Protein AF-K2RFS0-F1 (afdb_monomer_lite)

Secondary structure (DSSP, 8-state):
-HHHHHHHHHHHHHHHHHHHHHHHHHS-GGGHHHHHHHHHHHHHHHHHHHHHHHHHHHHHH-HHHHHHHHHHHHHHHHHHHHHH-----HHHHHHHHHHHHHHHH-S----HHHH----HHHHHHHHHHHHHHHHHH-HHHHHTSS--------SHHHHHHTSSSS--PPPP-------

Radius of gyration: 28.96 Å; chains: 1; bounding box: 62×77×75 Å

Sequence (179 aa):
MVASRFFSGIGASAQFAISFPVLSDCWKPDQRGKSFAIATFIPLLGSAVGSIVGGIITERIGWRWLFWVLAAFNAFLILLTFIFFSETYGQTVLRRRAKGLRTQTGRGYRTESELSSPSLAQRLKVGLSHPYRLLITQPILQLLSPAPRMQLRHPLHRALNLRHHVDRPLRPNASGLRA

pLDDT: mean 72.92, std 15.26, range [46.44, 94.81]

Structure (mmCIF, N/CA/C/O backbone):
data_AF-K2RFS0-F1
#
_entry.id   AF-K2RFS0-F1
#
loop_
_atom_site.group_PDB
_atom_site.id
_atom_site.type_symbol
_atom_site.label_atom_id
_atom_site.label_alt_id
_atom_site.label_comp_id
_atom_site.label_asym_id
_atom_site.label_entity_id
_atom_site.label_seq_id
_atom_site.pdbx_PDB_ins_code
_atom_site.Cartn_x
_atom_site.Cartn_y
_atom_site.Cartn_z
_atom_site.occupancy
_atom_site.B_iso_or_equiv
_atom_site.auth_seq_id
_atom_site.auth_comp_id
_atom_site.auth_asym_id
_atom_site.auth_atom_id
_atom_site.pdbx_PDB_model_num
ATOM 1 N N . MET A 1 1 ? 16.325 12.752 -7.307 1.00 76.38 1 MET A N 1
ATOM 2 C CA . MET A 1 1 ? 16.276 11.306 -6.978 1.00 76.38 1 MET A CA 1
ATOM 3 C C . MET A 1 1 ? 15.956 11.034 -5.501 1.00 76.38 1 MET A C 1
ATOM 5 O O . MET A 1 1 ? 15.128 10.171 -5.239 1.00 76.38 1 MET A O 1
ATOM 9 N N . VAL A 1 2 ? 16.545 11.753 -4.532 1.00 90.94 2 VAL A N 1
ATOM 10 C CA . VAL A 1 2 ? 16.248 11.544 -3.093 1.00 90.94 2 VAL A CA 1
ATOM 11 C C . VAL A 1 2 ? 14.789 11.868 -2.743 1.00 90.94 2 VAL A C 1
ATOM 13 O O . VAL A 1 2 ? 14.110 11.035 -2.154 1.00 90.94 2 VAL A O 1
ATOM 16 N N . ALA A 1 3 ? 14.259 13.010 -3.197 1.00 90.31 3 ALA A N 1
ATOM 17 C CA . ALA A 1 3 ? 12.856 13.372 -2.963 1.00 90.31 3 ALA A CA 1
ATOM 18 C C . ALA A 1 3 ? 11.873 12.319 -3.516 1.00 90.31 3 ALA A C 1
ATOM 20 O O . ALA A 1 3 ? 10.990 11.856 -2.805 1.00 90.31 3 ALA A O 1
ATOM 21 N N . SER A 1 4 ? 12.071 11.847 -4.752 1.00 85.81 4 SER A N 1
ATOM 22 C CA . SER A 1 4 ? 11.232 10.791 -5.343 1.00 85.81 4 SER A CA 1
ATOM 23 C C . SER A 1 4 ? 11.313 9.461 -4.584 1.00 85.81 4 SER A C 1
ATOM 25 O O . SER A 1 4 ? 10.322 8.742 -4.501 1.00 85.81 4 SER A O 1
ATOM 27 N N . ARG A 1 5 ? 12.475 9.125 -4.004 1.00 88.75 5 ARG A N 1
ATOM 28 C CA . ARG A 1 5 ? 12.626 7.941 -3.143 1.00 88.75 5 ARG A CA 1
ATOM 29 C C . ARG A 1 5 ? 11.862 8.111 -1.830 1.00 88.75 5 ARG A C 1
ATOM 31 O O . ARG A 1 5 ? 11.190 7.175 -1.414 1.00 88.75 5 ARG A O 1
ATOM 38 N N . PHE A 1 6 ? 11.914 9.300 -1.234 1.00 91.88 6 PHE A N 1
ATOM 39 C CA . PHE A 1 6 ? 11.183 9.625 -0.011 1.00 91.88 6 PHE A CA 1
ATOM 40 C C . PHE A 1 6 ? 9.665 9.490 -0.197 1.00 91.88 6 PHE A C 1
ATOM 42 O O . PHE A 1 6 ? 9.022 8.744 0.538 1.00 91.88 6 PHE A O 1
ATOM 49 N N . PHE A 1 7 ? 9.100 10.113 -1.237 1.00 89.12 7 PHE A N 1
ATOM 50 C CA . PHE A 1 7 ? 7.665 10.004 -1.528 1.00 89.12 7 PHE A CA 1
ATOM 51 C C . PHE A 1 7 ? 7.239 8.573 -1.880 1.00 89.12 7 PHE A C 1
ATOM 53 O O . PHE A 1 7 ? 6.209 8.102 -1.400 1.00 89.12 7 PHE A O 1
ATOM 60 N N . SER A 1 8 ? 8.051 7.849 -2.659 1.00 87.69 8 SER A N 1
ATOM 61 C CA . SER A 1 8 ? 7.792 6.440 -2.977 1.00 87.69 8 SER A CA 1
ATOM 62 C C . SER A 1 8 ? 7.802 5.552 -1.728 1.00 87.69 8 SER A C 1
ATOM 64 O O . SER A 1 8 ? 6.982 4.641 -1.632 1.00 87.69 8 SER A O 1
ATOM 66 N N . GLY A 1 9 ? 8.694 5.820 -0.770 1.00 89.62 9 GLY A N 1
ATOM 67 C CA . GLY A 1 9 ? 8.762 5.087 0.494 1.00 89.62 9 GLY A CA 1
ATOM 68 C C . GLY A 1 9 ? 7.549 5.341 1.390 1.00 89.62 9 GLY A C 1
ATOM 69 O O . GLY A 1 9 ? 6.994 4.395 1.945 1.00 89.62 9 GLY A O 1
ATOM 70 N N . ILE A 1 10 ? 7.097 6.595 1.486 1.00 91.06 10 ILE A N 1
ATOM 71 C CA . ILE A 1 10 ? 5.889 6.955 2.246 1.00 91.06 10 ILE A CA 1
ATOM 72 C C . ILE A 1 10 ? 4.642 6.305 1.641 1.00 91.06 10 ILE A C 1
ATOM 74 O O . ILE A 1 10 ? 3.821 5.756 2.372 1.00 91.06 10 ILE A O 1
ATOM 78 N N . GLY A 1 11 ? 4.499 6.337 0.314 1.00 88.25 11 GLY A N 1
ATOM 79 C CA . GLY A 1 11 ? 3.355 5.714 -0.355 1.00 88.25 11 GLY A CA 1
ATOM 80 C C . GLY A 1 11 ? 3.297 4.205 -0.107 1.00 88.25 11 GLY A C 1
ATOM 81 O O . GLY A 1 11 ? 2.254 3.678 0.280 1.00 88.25 11 GLY A O 1
ATOM 82 N N . ALA A 1 12 ? 4.436 3.521 -0.252 1.00 87.69 12 ALA A N 1
ATOM 83 C CA . ALA A 1 12 ? 4.518 2.082 -0.022 1.00 87.69 12 ALA A CA 1
ATOM 84 C C . ALA A 1 12 ? 4.200 1.710 1.436 1.00 87.69 12 ALA A C 1
ATOM 86 O O . ALA A 1 12 ? 3.428 0.783 1.680 1.00 87.69 12 ALA A O 1
ATOM 87 N N . SER A 1 13 ? 4.745 2.444 2.413 1.00 88.38 13 SER A N 1
ATOM 88 C CA . SER A 1 13 ? 4.491 2.158 3.829 1.00 88.38 13 SER A CA 1
ATOM 89 C C . SER A 1 13 ? 3.028 2.388 4.212 1.00 88.38 13 SER A C 1
ATOM 91 O O . SER A 1 13 ? 2.441 1.543 4.889 1.00 88.38 13 SER A O 1
ATOM 93 N N . ALA A 1 14 ? 2.414 3.472 3.726 1.00 88.25 14 ALA A N 1
ATOM 94 C CA . ALA A 1 14 ? 1.003 3.764 3.958 1.00 88.25 14 ALA A CA 1
ATOM 95 C C . ALA A 1 14 ? 0.091 2.664 3.393 1.00 88.25 14 ALA A C 1
ATOM 97 O O . ALA A 1 14 ? -0.836 2.222 4.075 1.00 88.25 14 ALA A O 1
ATOM 98 N N . GLN A 1 15 ? 0.386 2.169 2.187 1.00 87.25 15 GLN A N 1
ATOM 99 C CA . GLN A 1 15 ? -0.363 1.070 1.581 1.00 87.25 15 GLN A CA 1
ATOM 100 C C . GLN A 1 15 ? -0.310 -0.194 2.449 1.00 87.25 15 GLN A C 1
ATOM 102 O O . GLN A 1 15 ? -1.359 -0.758 2.771 1.00 87.25 15 GLN A O 1
ATOM 107 N N . PHE A 1 16 ? 0.879 -0.638 2.868 1.00 85.31 16 PHE A N 1
ATOM 108 C CA . PHE A 1 16 ? 1.014 -1.849 3.688 1.00 85.31 16 PHE A CA 1
ATOM 109 C C . PHE A 1 16 ? 0.388 -1.703 5.077 1.00 85.31 16 PHE A C 1
ATOM 111 O O . PHE A 1 16 ? -0.228 -2.651 5.566 1.00 85.31 16 PHE A O 1
ATOM 118 N N . ALA A 1 17 ? 0.497 -0.520 5.687 1.00 86.38 17 ALA A N 1
ATOM 119 C CA . ALA A 1 17 ? -0.077 -0.248 6.999 1.00 86.38 17 ALA A CA 1
ATOM 120 C C . ALA A 1 17 ? -1.608 -0.389 7.017 1.00 86.38 17 ALA A C 1
ATOM 122 O O . ALA A 1 17 ? -2.166 -0.785 8.035 1.00 86.38 17 ALA A O 1
ATOM 123 N N . ILE A 1 18 ? -2.284 -0.087 5.904 1.00 84.69 18 ILE A N 1
ATOM 124 C CA . ILE A 1 18 ? -3.752 -0.109 5.813 1.00 84.69 18 ILE A CA 1
ATOM 125 C C . ILE A 1 18 ? -4.270 -1.429 5.223 1.00 84.69 18 ILE A C 1
ATOM 127 O O . ILE A 1 18 ? -5.319 -1.916 5.643 1.00 84.69 18 ILE A O 1
ATOM 131 N N . SER A 1 19 ? -3.539 -2.044 4.289 1.00 84.75 19 SER A N 1
ATOM 132 C CA . SER A 1 19 ? -4.033 -3.198 3.519 1.00 84.75 19 SER A CA 1
ATOM 133 C C . SER A 1 19 ? -4.380 -4.412 4.391 1.00 84.75 19 SER A C 1
ATOM 135 O O . SER A 1 19 ? -5.448 -4.999 4.232 1.00 84.75 19 SER A O 1
ATOM 137 N N . PHE A 1 20 ? -3.508 -4.792 5.332 1.00 83.94 20 PHE A N 1
ATOM 138 C CA . PHE A 1 20 ? -3.724 -5.988 6.157 1.00 83.94 20 PHE A CA 1
ATOM 139 C C . PHE A 1 20 ? -4.780 -5.809 7.260 1.00 83.94 20 PHE A C 1
ATOM 141 O O . PHE A 1 20 ? -5.601 -6.716 7.415 1.00 83.94 20 PHE A O 1
ATOM 148 N N . PRO A 1 21 ? -4.831 -4.683 8.004 1.00 82.75 21 PRO A N 1
ATOM 149 C CA . PRO A 1 21 ? -5.898 -4.456 8.980 1.00 82.75 21 PRO A CA 1
ATOM 150 C C . PRO A 1 21 ? -7.289 -4.453 8.345 1.00 82.75 21 PRO A C 1
ATOM 152 O O . PRO A 1 21 ? -8.182 -5.144 8.831 1.00 82.75 21 PRO A O 1
ATOM 155 N N . VAL A 1 22 ? -7.452 -3.784 7.198 1.00 82.31 22 VAL A N 1
ATOM 156 C CA . VAL A 1 22 ? -8.730 -3.761 6.467 1.00 82.31 22 VAL A CA 1
ATOM 157 C C . VAL A 1 22 ? -9.138 -5.169 6.021 1.00 82.31 22 VAL A C 1
ATOM 159 O O . VAL A 1 22 ? -10.305 -5.546 6.142 1.00 82.31 22 VAL A O 1
ATOM 162 N N . LEU A 1 23 ? -8.175 -5.984 5.575 1.00 82.75 23 LEU A N 1
ATOM 163 C CA . LEU A 1 23 ? -8.414 -7.394 5.260 1.00 82.75 23 LEU A CA 1
ATOM 164 C C . LEU A 1 23 ? -8.816 -8.209 6.505 1.00 82.75 23 LEU A C 1
ATOM 166 O O . LEU A 1 23 ? -9.601 -9.145 6.419 1.00 82.75 23 LEU A O 1
ATOM 170 N N . SER A 1 24 ? -8.313 -7.873 7.690 1.00 82.25 24 SER A N 1
ATOM 171 C CA . SER A 1 24 ? -8.705 -8.571 8.921 1.00 82.25 24 SER A CA 1
ATOM 172 C C . SER A 1 24 ? -10.106 -8.193 9.419 1.00 82.25 24 SER A C 1
ATOM 174 O O . SER A 1 24 ? -10.777 -9.036 10.027 1.00 82.25 24 SER A O 1
ATOM 176 N N . ASP A 1 25 ? -10.551 -6.971 9.108 1.00 81.00 25 ASP A N 1
ATOM 177 C CA . ASP A 1 25 ? -11.851 -6.421 9.502 1.00 81.00 25 ASP A CA 1
ATOM 178 C C . ASP A 1 25 ? -13.001 -6.936 8.622 1.00 81.00 25 ASP A C 1
ATOM 180 O O . ASP A 1 25 ? -14.122 -7.104 9.102 1.00 81.00 25 ASP A O 1
ATOM 184 N N . CYS A 1 26 ? -12.740 -7.216 7.340 1.00 78.81 26 CYS A N 1
ATOM 185 C CA . CYS A 1 26 ? -13.787 -7.627 6.397 1.00 78.81 26 CYS A CA 1
ATOM 186 C C . CYS A 1 26 ? -14.103 -9.138 6.429 1.00 78.81 26 CYS A C 1
ATOM 188 O O . CYS A 1 26 ? -15.175 -9.541 5.976 1.00 78.81 26 CYS A O 1
ATOM 190 N N . TRP A 1 27 ? -13.216 -9.989 6.969 1.00 80.31 27 TRP A N 1
ATOM 191 C CA . TRP A 1 27 ? -13.375 -11.452 6.934 1.00 80.31 27 TRP A CA 1
ATOM 192 C C . TRP A 1 27 ? -13.551 -12.099 8.315 1.00 80.31 27 TRP A C 1
ATOM 194 O O . TRP A 1 27 ? -12.795 -11.857 9.262 1.00 80.31 27 TRP A O 1
ATOM 204 N N . LYS A 1 28 ? -14.526 -13.018 8.394 1.00 77.25 28 LYS A N 1
ATOM 205 C CA . LYS A 1 28 ? -14.803 -13.851 9.576 1.00 77.25 28 LYS A CA 1
ATOM 206 C C . LYS A 1 28 ? -13.627 -14.798 9.884 1.00 77.25 28 LYS A C 1
ATOM 208 O O . LYS A 1 28 ? -12.986 -15.262 8.938 1.00 77.25 28 LYS A O 1
ATOM 213 N N . PRO A 1 29 ? -13.370 -15.139 11.165 1.00 77.25 29 PRO A N 1
ATOM 214 C CA . PRO A 1 29 ? -12.206 -15.927 11.589 1.00 77.25 29 PRO A CA 1
ATOM 215 C C . PRO A 1 29 ? -11.997 -17.235 10.815 1.00 77.25 29 PRO A C 1
ATOM 217 O O . PRO A 1 29 ? -10.875 -17.516 10.397 1.00 77.25 29 PRO A O 1
ATOM 220 N N . ASP A 1 30 ? -13.078 -17.965 10.532 1.00 81.25 30 ASP A N 1
ATOM 221 C CA . ASP A 1 30 ? -13.033 -19.297 9.908 1.00 81.25 30 ASP A CA 1
ATOM 222 C C . ASP A 1 30 ? -12.583 -19.288 8.437 1.00 81.25 30 ASP A C 1
ATOM 224 O O . ASP A 1 30 ? -12.141 -20.306 7.910 1.00 81.25 30 ASP A O 1
ATOM 228 N N . GLN A 1 31 ? -12.659 -18.139 7.754 1.00 80.75 31 GLN A N 1
ATOM 229 C CA . GLN A 1 31 ? -12.282 -18.000 6.338 1.00 80.75 31 GLN A CA 1
ATOM 230 C C . GLN A 1 31 ? -11.009 -17.172 6.127 1.00 80.75 31 GLN A C 1
ATOM 232 O O . GLN A 1 31 ? -10.618 -16.907 4.982 1.00 80.75 31 GLN A O 1
ATOM 237 N N . ARG A 1 32 ? -10.328 -16.771 7.208 1.00 79.19 32 ARG A N 1
ATOM 238 C CA . ARG A 1 32 ? -9.137 -15.915 7.121 1.00 79.19 32 ARG A CA 1
ATOM 239 C C . ARG A 1 32 ? -8.028 -16.570 6.305 1.00 79.19 32 ARG A C 1
ATOM 241 O O . ARG A 1 32 ? -7.530 -15.936 5.386 1.00 79.19 32 ARG A O 1
ATOM 248 N N . GLY A 1 33 ? -7.705 -17.842 6.544 1.00 82.69 33 GLY A N 1
ATOM 249 C CA . GLY A 1 33 ? -6.599 -18.518 5.845 1.00 82.69 33 GLY A CA 1
ATOM 250 C C . GLY A 1 33 ? -6.725 -18.492 4.316 1.00 82.69 33 GLY A C 1
ATOM 251 O O . GLY A 1 33 ? -5.786 -18.114 3.620 1.00 82.69 33 GLY A O 1
ATOM 252 N N . LYS A 1 34 ? -7.915 -18.808 3.788 1.00 84.44 34 LYS A N 1
ATOM 253 C CA . LYS A 1 34 ? -8.176 -18.807 2.338 1.00 84.44 34 LYS A CA 1
ATOM 254 C C . LYS A 1 34 ? -8.138 -17.391 1.750 1.00 84.44 34 LYS A C 1
ATOM 256 O O . LYS A 1 34 ? -7.633 -17.187 0.652 1.00 84.44 34 LYS A O 1
ATOM 261 N N . SER A 1 35 ? -8.628 -16.413 2.507 1.00 82.81 35 SER A N 1
ATOM 262 C CA . SER A 1 35 ? -8.695 -15.010 2.082 1.00 82.81 35 SER A CA 1
ATOM 263 C C . SER A 1 35 ? -7.318 -14.349 2.083 1.00 82.81 35 SER A C 1
ATOM 265 O O . SER A 1 35 ? -6.967 -13.668 1.124 1.00 82.81 35 SER A O 1
ATOM 267 N N . PHE A 1 36 ? -6.495 -14.624 3.097 1.00 85.56 36 PHE A N 1
ATOM 268 C CA . PHE A 1 36 ? -5.090 -14.216 3.125 1.00 85.56 36 PHE A CA 1
ATOM 269 C C . PHE A 1 36 ? -4.299 -14.846 1.973 1.00 85.56 36 PHE A C 1
ATOM 271 O O . PHE A 1 36 ? -3.529 -14.144 1.325 1.00 85.56 36 PHE A O 1
ATOM 278 N N . ALA A 1 37 ? -4.535 -16.125 1.656 1.00 88.19 37 ALA A N 1
ATOM 279 C CA . ALA A 1 37 ? -3.881 -16.777 0.520 1.00 88.19 37 ALA A CA 1
ATOM 280 C C . ALA A 1 37 ? -4.190 -16.064 -0.809 1.00 88.19 37 ALA A C 1
ATOM 282 O O . ALA A 1 37 ? -3.273 -15.762 -1.571 1.00 88.19 37 ALA A O 1
ATOM 283 N N . ILE A 1 38 ? -5.460 -15.722 -1.059 1.00 88.12 38 ILE A N 1
ATOM 284 C CA . ILE A 1 38 ? -5.860 -14.961 -2.255 1.00 88.12 38 ILE A CA 1
ATOM 285 C C . ILE A 1 38 ? -5.250 -13.551 -2.232 1.00 88.12 38 ILE A C 1
ATOM 287 O O . ILE A 1 38 ? -4.709 -13.096 -3.240 1.00 88.12 38 ILE A O 1
ATOM 291 N N . ALA A 1 39 ? -5.276 -12.876 -1.079 1.00 86.25 39 ALA A N 1
ATOM 292 C CA . ALA A 1 39 ? -4.734 -11.529 -0.926 1.00 86.25 39 ALA A CA 1
ATOM 293 C C . ALA A 1 39 ? -3.218 -11.455 -1.176 1.00 86.25 39 ALA A C 1
ATOM 295 O O . ALA A 1 39 ? -2.738 -10.439 -1.668 1.00 86.25 39 ALA A O 1
ATOM 296 N N . THR A 1 40 ? -2.461 -12.515 -0.878 1.00 89.38 40 THR A N 1
ATOM 297 C CA . THR A 1 40 ? -1.025 -12.601 -1.198 1.00 89.38 40 THR A CA 1
ATOM 298 C C . THR A 1 40 ? -0.773 -13.049 -2.639 1.00 89.38 40 THR A C 1
ATOM 300 O O . THR A 1 40 ? 0.205 -12.624 -3.255 1.00 89.38 40 THR A O 1
ATOM 303 N N . PHE A 1 41 ? -1.663 -13.860 -3.212 1.00 92.06 41 PHE A N 1
ATOM 304 C CA . PHE A 1 41 ? -1.539 -14.348 -4.585 1.00 92.06 41 PHE A CA 1
ATOM 305 C C . PHE A 1 41 ? -1.707 -13.241 -5.636 1.00 92.06 41 PHE A C 1
ATOM 307 O O . PHE A 1 41 ? -0.992 -13.223 -6.637 1.00 92.06 41 PHE A O 1
ATOM 314 N N . ILE A 1 42 ? -2.599 -12.276 -5.396 1.00 90.88 42 ILE A N 1
ATOM 315 C CA . ILE A 1 42 ? -2.847 -11.165 -6.330 1.00 90.88 42 ILE A CA 1
ATOM 316 C C . ILE A 1 42 ? -1.579 -10.309 -6.564 1.00 90.88 42 ILE A C 1
ATOM 318 O O . ILE A 1 42 ? -1.215 -10.120 -7.726 1.00 90.88 42 ILE A O 1
ATOM 322 N N . PRO A 1 43 ? -0.850 -9.834 -5.530 1.00 90.62 43 PRO A N 1
ATOM 323 C CA . PRO A 1 43 ? 0.430 -9.146 -5.711 1.00 90.62 43 PRO A CA 1
ATOM 324 C C . PRO A 1 43 ? 1.493 -9.977 -6.434 1.00 90.62 43 PRO A C 1
ATOM 326 O O . PRO A 1 43 ? 2.248 -9.424 -7.231 1.00 90.62 43 PRO A O 1
ATOM 329 N N . LEU A 1 44 ? 1.551 -11.291 -6.187 1.00 92.69 44 LEU A N 1
ATOM 330 C CA . LEU A 1 44 ? 2.495 -12.192 -6.860 1.00 92.69 44 LEU A CA 1
ATOM 331 C C . LEU A 1 44 ? 2.241 -12.228 -8.371 1.00 92.69 44 LEU A C 1
ATOM 333 O O . LEU A 1 44 ? 3.162 -12.016 -9.161 1.00 92.69 44 LEU A O 1
ATOM 337 N N . LEU A 1 45 ? 0.982 -12.416 -8.773 1.00 94.06 45 LEU A N 1
ATOM 338 C CA . LEU A 1 45 ? 0.591 -12.349 -10.180 1.00 94.06 45 LEU A CA 1
ATOM 339 C C . LEU A 1 45 ? 0.842 -10.961 -10.774 1.00 94.06 45 LEU A C 1
ATOM 341 O O . LEU A 1 45 ? 1.388 -10.847 -11.871 1.00 94.06 45 LEU A O 1
ATOM 345 N N . GLY A 1 46 ? 0.494 -9.905 -10.036 1.00 91.00 46 GLY A N 1
ATOM 346 C CA . GLY A 1 46 ? 0.731 -8.526 -10.451 1.00 91.00 46 GLY A CA 1
ATOM 347 C C . GLY A 1 46 ? 2.211 -8.235 -10.699 1.00 91.00 46 GLY A C 1
ATOM 348 O O . GLY A 1 46 ? 2.546 -7.572 -11.677 1.00 91.00 46 GLY A O 1
ATOM 349 N N . SER A 1 47 ? 3.109 -8.776 -9.872 1.00 92.56 47 SER A N 1
ATOM 350 C CA . SER A 1 47 ? 4.555 -8.623 -10.051 1.00 92.56 47 SER A CA 1
ATOM 351 C C . SER A 1 47 ? 5.063 -9.363 -11.290 1.00 92.56 47 SER A C 1
ATOM 353 O O . SER A 1 47 ? 5.886 -8.807 -12.022 1.00 92.56 47 SER A O 1
ATOM 355 N N . ALA A 1 48 ? 4.557 -10.569 -11.564 1.00 94.00 48 ALA A N 1
ATOM 356 C CA . ALA A 1 48 ? 4.919 -11.324 -12.761 1.00 94.00 48 ALA A CA 1
ATOM 357 C C . ALA A 1 48 ? 4.482 -10.589 -14.040 1.00 94.00 48 ALA A C 1
ATOM 359 O O . ALA A 1 48 ? 5.307 -10.308 -14.911 1.00 94.00 48 ALA A O 1
ATOM 360 N N . VAL A 1 49 ? 3.207 -10.194 -14.119 1.00 93.69 49 VAL A N 1
ATOM 361 C CA . VAL A 1 49 ? 2.657 -9.475 -15.281 1.00 93.69 49 VAL A CA 1
ATOM 362 C C . VAL A 1 49 ? 3.297 -8.093 -15.427 1.00 93.69 49 VAL A C 1
ATOM 364 O O . VAL A 1 49 ? 3.689 -7.702 -16.526 1.00 93.69 49 VAL A O 1
ATOM 367 N N . GLY A 1 50 ? 3.464 -7.369 -14.319 1.00 90.81 50 GLY A N 1
ATOM 368 C CA . GLY A 1 50 ? 4.069 -6.040 -14.300 1.00 90.81 50 GLY A CA 1
ATOM 369 C C . GLY A 1 50 ? 5.509 -6.031 -14.812 1.00 90.81 50 GLY A C 1
ATOM 370 O O . GLY A 1 50 ? 5.891 -5.108 -15.528 1.00 90.81 50 GLY A O 1
ATOM 371 N N . SER A 1 51 ? 6.290 -7.075 -14.514 1.00 92.50 51 SER A N 1
ATOM 372 C CA . SER A 1 51 ? 7.678 -7.194 -14.985 1.00 92.50 51 SER A CA 1
ATOM 373 C C . SER A 1 51 ? 7.750 -7.449 -16.492 1.00 92.50 51 SER A C 1
ATOM 375 O O . SER A 1 51 ? 8.568 -6.838 -17.178 1.00 92.50 51 SER A O 1
ATOM 377 N N . ILE A 1 52 ? 6.856 -8.290 -17.023 1.00 93.50 52 ILE A N 1
ATOM 378 C CA . ILE A 1 52 ? 6.775 -8.584 -18.462 1.00 93.50 52 ILE A CA 1
ATOM 379 C C . ILE A 1 52 ? 6.393 -7.320 -19.240 1.00 93.50 52 ILE A C 1
ATOM 381 O O . ILE A 1 52 ? 7.092 -6.916 -20.170 1.00 93.50 52 ILE A O 1
ATOM 385 N N . VAL A 1 53 ? 5.312 -6.653 -18.827 1.0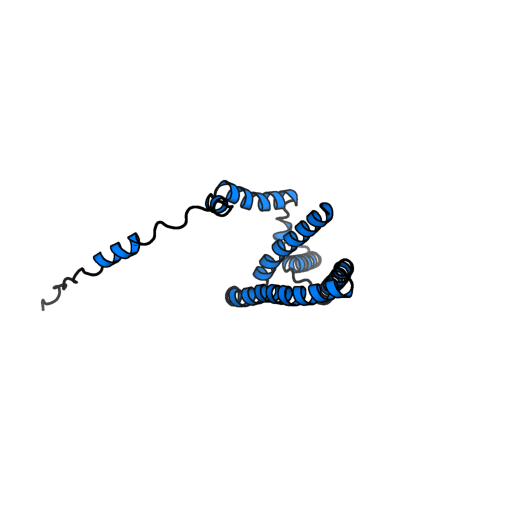0 91.69 53 VAL A N 1
ATOM 386 C CA . VAL A 1 53 ? 4.832 -5.425 -19.480 1.00 91.69 53 VAL A CA 1
ATOM 387 C C . VAL A 1 53 ? 5.857 -4.294 -19.339 1.00 91.69 53 VAL A C 1
ATOM 389 O O . VAL A 1 53 ? 6.124 -3.572 -20.300 1.00 91.69 53 VAL A O 1
ATOM 392 N N . GLY A 1 54 ? 6.483 -4.167 -18.166 1.00 89.88 54 GLY A N 1
ATOM 393 C CA . GLY A 1 54 ? 7.506 -3.158 -17.905 1.00 89.88 54 GLY A CA 1
ATOM 394 C C . GLY A 1 54 ? 8.759 -3.324 -18.767 1.00 89.88 54 GLY A C 1
ATOM 395 O O . GLY A 1 54 ? 9.289 -2.324 -19.260 1.00 89.88 54 GLY A O 1
ATOM 396 N N . GLY A 1 55 ? 9.194 -4.566 -19.004 1.00 91.06 55 GLY A N 1
ATOM 397 C CA . GLY A 1 55 ? 10.305 -4.873 -19.908 1.00 91.06 55 GLY A CA 1
ATOM 398 C C . GLY A 1 55 ? 10.013 -4.440 -21.345 1.00 91.06 55 GLY A C 1
ATOM 399 O O . GLY A 1 55 ? 10.776 -3.665 -21.919 1.00 91.06 55 GLY A O 1
ATOM 400 N N . ILE A 1 56 ? 8.855 -4.841 -21.878 1.00 92.00 56 ILE A N 1
ATOM 401 C CA . ILE A 1 56 ? 8.447 -4.538 -23.261 1.00 92.00 56 ILE A CA 1
ATOM 402 C C . ILE A 1 56 ? 8.348 -3.023 -23.501 1.00 92.00 56 ILE A C 1
ATOM 404 O O . ILE A 1 56 ? 8.826 -2.516 -24.517 1.00 92.00 56 ILE A O 1
ATOM 408 N N . ILE A 1 57 ? 7.750 -2.275 -22.568 1.00 90.38 57 ILE A N 1
ATOM 409 C CA . ILE A 1 57 ? 7.599 -0.816 -22.700 1.00 90.38 57 ILE A CA 1
ATOM 410 C C . ILE A 1 57 ? 8.962 -0.117 -22.660 1.00 90.38 57 ILE A C 1
ATOM 412 O O . ILE A 1 57 ? 9.209 0.810 -23.438 1.00 90.38 57 ILE A O 1
ATOM 416 N N . THR A 1 58 ? 9.852 -0.566 -21.771 1.00 92.19 58 THR A N 1
ATOM 417 C CA . THR A 1 58 ? 11.189 0.023 -21.623 1.00 92.19 58 THR A CA 1
ATOM 418 C C . THR A 1 58 ? 12.029 -0.185 -22.879 1.00 92.19 58 THR A C 1
ATOM 420 O O . THR A 1 58 ? 12.707 0.749 -23.300 1.00 92.19 58 THR A O 1
ATOM 423 N N . GLU A 1 59 ? 11.946 -1.364 -23.496 1.00 90.88 59 GLU A N 1
ATOM 424 C CA . GLU A 1 59 ? 12.685 -1.699 -24.717 1.00 90.88 59 GLU A CA 1
ATOM 425 C C . GLU A 1 59 ? 12.175 -0.929 -25.946 1.00 90.88 59 GLU A C 1
ATOM 427 O O . GLU A 1 59 ? 12.968 -0.468 -26.762 1.00 90.88 59 GLU A O 1
ATOM 432 N N . ARG A 1 60 ? 10.853 -0.749 -26.078 1.00 89.62 60 ARG A N 1
ATOM 433 C CA . ARG A 1 60 ? 10.237 -0.155 -27.279 1.00 89.62 60 ARG A CA 1
ATOM 434 C C . ARG A 1 60 ? 10.198 1.375 -27.285 1.00 89.62 60 ARG A C 1
ATOM 436 O O . ARG A 1 60 ? 10.396 1.979 -28.332 1.00 89.62 60 ARG A O 1
ATOM 443 N N . ILE A 1 61 ? 9.862 1.996 -26.152 1.00 84.06 61 ILE A N 1
ATOM 444 C CA . ILE A 1 61 ? 9.489 3.428 -26.071 1.00 84.06 61 ILE A CA 1
ATOM 445 C C . ILE A 1 61 ? 10.420 4.191 -25.102 1.00 84.06 61 ILE A C 1
ATOM 447 O O . ILE A 1 61 ? 10.504 5.422 -25.120 1.00 84.06 61 ILE A O 1
ATOM 451 N N . GLY A 1 62 ? 11.173 3.460 -24.275 1.00 87.44 62 GLY A N 1
ATOM 452 C CA . GLY A 1 62 ? 12.141 4.003 -23.330 1.00 87.44 62 GLY A CA 1
ATOM 453 C C . GLY A 1 62 ? 11.603 4.151 -21.904 1.00 87.44 62 GLY A C 1
ATOM 454 O O . GLY A 1 62 ? 10.402 4.211 -21.637 1.00 87.44 62 GLY A O 1
ATOM 455 N N . TRP A 1 63 ? 12.531 4.256 -20.950 1.00 86.81 63 TRP A N 1
ATOM 456 C CA . TRP A 1 63 ? 12.245 4.188 -19.511 1.00 86.81 63 TRP A CA 1
ATOM 457 C C . TRP A 1 63 ? 11.345 5.317 -18.973 1.00 86.81 63 TRP A C 1
ATOM 459 O O . TRP A 1 63 ? 10.659 5.141 -17.969 1.00 86.81 63 TRP A O 1
ATOM 469 N N . ARG A 1 64 ? 11.324 6.492 -19.620 1.00 89.06 64 ARG A N 1
ATOM 470 C CA . ARG A 1 64 ? 10.517 7.645 -19.171 1.00 89.06 64 ARG A CA 1
ATOM 471 C C . ARG A 1 64 ? 9.022 7.420 -19.385 1.00 89.06 64 ARG A C 1
ATOM 473 O O . ARG A 1 64 ? 8.220 7.830 -18.551 1.00 89.06 64 ARG A O 1
ATOM 480 N N . TRP A 1 65 ? 8.653 6.766 -20.484 1.00 89.75 65 TRP A N 1
ATOM 481 C CA . TRP A 1 65 ? 7.257 6.485 -20.821 1.00 89.75 65 TRP A CA 1
ATOM 482 C C . TRP A 1 65 ? 6.637 5.428 -19.914 1.00 89.75 65 TRP A C 1
ATOM 484 O O . TRP A 1 65 ? 5.447 5.512 -19.614 1.00 89.75 65 TRP A O 1
ATOM 494 N N . LEU A 1 66 ? 7.451 4.516 -19.377 1.00 89.38 66 LEU A N 1
ATOM 495 C CA . LEU A 1 66 ? 7.011 3.557 -18.367 1.00 89.38 66 LEU A CA 1
ATOM 496 C C . LEU A 1 66 ? 6.363 4.255 -17.159 1.00 89.38 66 LEU A C 1
ATOM 498 O O . LEU A 1 66 ? 5.309 3.826 -16.694 1.00 89.38 66 LEU A O 1
ATOM 502 N N . PHE A 1 67 ? 6.943 5.363 -16.684 1.00 87.69 67 PHE A N 1
ATOM 503 C CA . PHE A 1 67 ? 6.392 6.116 -15.554 1.00 87.69 67 PHE A CA 1
ATOM 504 C C . PHE A 1 67 ? 5.022 6.729 -15.858 1.00 87.69 67 PHE A C 1
ATOM 506 O O . PHE A 1 67 ? 4.141 6.683 -15.003 1.00 87.69 67 PHE A O 1
ATOM 513 N N . TRP A 1 68 ? 4.818 7.258 -17.067 1.00 91.31 68 TRP A N 1
ATOM 514 C CA . TRP A 1 68 ? 3.535 7.838 -17.471 1.00 91.31 68 TRP A CA 1
ATOM 515 C C . TRP A 1 68 ? 2.443 6.782 -17.625 1.00 91.31 68 TRP A C 1
ATOM 517 O O . TRP A 1 68 ? 1.332 6.981 -17.138 1.00 91.31 68 TRP A O 1
ATOM 527 N N . VAL A 1 69 ? 2.766 5.637 -18.233 1.00 90.88 69 VAL A N 1
ATOM 528 C CA . VAL A 1 69 ? 1.824 4.516 -18.379 1.00 90.88 69 VAL A CA 1
ATOM 529 C C . VAL A 1 69 ? 1.413 3.975 -17.010 1.00 90.88 69 VAL A C 1
ATOM 531 O O . VAL A 1 69 ? 0.223 3.810 -16.743 1.00 90.88 69 VAL A O 1
ATOM 534 N N . LEU A 1 70 ? 2.378 3.765 -16.109 1.00 90.06 70 LEU A N 1
ATOM 535 C CA . LEU A 1 70 ? 2.090 3.327 -14.744 1.00 90.06 70 LEU A CA 1
ATOM 536 C C . LEU A 1 70 ? 1.264 4.363 -13.974 1.00 90.06 70 LEU A C 1
ATOM 538 O O . LEU A 1 70 ? 0.340 3.981 -13.257 1.00 90.06 70 LEU A O 1
ATOM 542 N N . ALA A 1 71 ? 1.560 5.657 -14.121 1.00 91.38 71 ALA A N 1
ATOM 543 C CA . ALA A 1 71 ? 0.795 6.720 -13.472 1.00 91.38 71 ALA A CA 1
ATOM 544 C C . ALA A 1 71 ? -0.662 6.756 -13.962 1.00 91.38 71 ALA A C 1
ATOM 546 O O . ALA A 1 71 ? -1.575 6.802 -13.138 1.00 91.38 71 ALA A O 1
ATOM 547 N N . ALA A 1 72 ? -0.888 6.667 -15.276 1.00 93.88 72 ALA A N 1
ATOM 548 C CA . ALA A 1 72 ? -2.226 6.626 -15.862 1.00 93.88 72 ALA A CA 1
ATOM 549 C C . ALA A 1 72 ? -3.010 5.379 -15.423 1.00 93.88 72 ALA A C 1
ATOM 551 O O . ALA A 1 72 ? -4.171 5.484 -15.029 1.00 93.88 72 ALA A O 1
ATOM 552 N N . PHE A 1 73 ? -2.364 4.209 -15.415 1.00 92.56 73 PHE A N 1
ATOM 553 C CA . PHE A 1 73 ? -2.977 2.965 -14.954 1.00 92.56 73 PHE A CA 1
ATOM 554 C C . PHE A 1 73 ? -3.364 3.025 -13.469 1.00 92.56 73 PHE A C 1
ATOM 556 O O . PHE A 1 73 ? -4.481 2.662 -13.106 1.00 92.56 73 PHE A O 1
ATOM 563 N N . ASN A 1 74 ? -2.487 3.551 -12.606 1.00 90.69 74 ASN A N 1
ATOM 564 C CA . ASN A 1 74 ? -2.805 3.738 -11.187 1.00 90.69 74 ASN A CA 1
ATOM 565 C C . ASN A 1 74 ? -3.946 4.744 -10.981 1.00 90.69 74 ASN A C 1
ATOM 567 O O . ASN A 1 74 ? -4.851 4.480 -10.193 1.00 90.69 74 ASN A O 1
ATOM 571 N N . ALA A 1 75 ? -3.944 5.870 -11.702 1.00 93.19 75 ALA A N 1
ATOM 572 C CA . ALA A 1 75 ? -5.026 6.851 -11.632 1.00 93.19 75 ALA A CA 1
ATOM 573 C C . ALA A 1 75 ? -6.372 6.240 -12.054 1.00 93.19 75 ALA A C 1
ATOM 575 O O . ALA A 1 75 ? -7.385 6.463 -11.391 1.00 93.19 75 ALA A O 1
ATOM 576 N N . PHE A 1 76 ? -6.372 5.4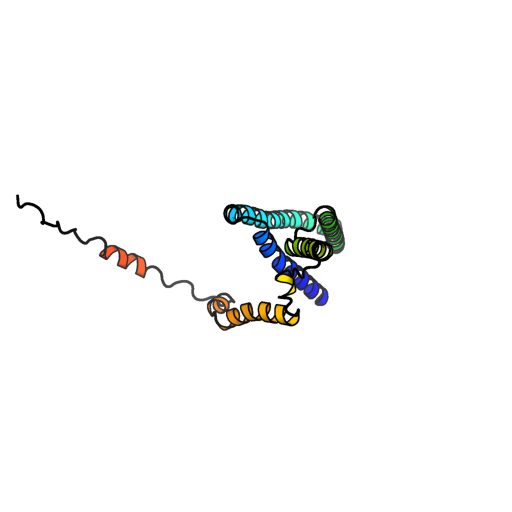11 -13.101 1.00 94.81 76 PHE A N 1
ATOM 577 C CA . PHE A 1 76 ? -7.555 4.675 -13.536 1.00 94.81 76 PHE A CA 1
ATOM 578 C C . PHE A 1 76 ? -8.063 3.705 -12.458 1.00 94.81 76 PHE A C 1
ATOM 580 O O . PHE A 1 76 ? -9.254 3.705 -12.157 1.00 94.81 76 PHE A O 1
ATOM 587 N N . LEU A 1 77 ? -7.179 2.929 -11.821 1.00 90.50 77 LEU A N 1
ATOM 588 C CA . LEU A 1 77 ? -7.562 2.026 -10.727 1.00 90.50 77 LEU A CA 1
ATOM 589 C C . LEU A 1 77 ? -8.116 2.775 -9.508 1.00 90.50 77 LEU A C 1
ATOM 591 O O . LEU A 1 77 ? -9.084 2.320 -8.897 1.00 90.50 77 LEU A O 1
ATOM 595 N N . ILE A 1 78 ? -7.535 3.927 -9.162 1.00 89.50 78 ILE A N 1
ATOM 596 C CA . ILE A 1 78 ? -8.045 4.789 -8.087 1.00 89.50 78 ILE A CA 1
ATOM 597 C C . ILE A 1 78 ? -9.447 5.289 -8.435 1.00 89.50 78 ILE A C 1
ATOM 599 O O . ILE A 1 78 ? -10.341 5.207 -7.596 1.00 89.50 78 ILE A O 1
ATOM 603 N N . LEU A 1 79 ? -9.662 5.755 -9.667 1.00 91.19 79 LEU A N 1
ATOM 604 C CA . LEU A 1 79 ? -10.972 6.217 -10.123 1.00 91.19 79 LEU A CA 1
ATOM 605 C C . LEU A 1 79 ? -12.004 5.084 -10.103 1.00 91.19 79 LEU A C 1
ATOM 607 O O . LEU A 1 79 ? -13.114 5.267 -9.608 1.00 91.19 79 LEU A O 1
ATOM 611 N N . LEU A 1 80 ? -11.623 3.899 -10.582 1.00 90.06 80 LEU A N 1
ATOM 612 C CA . LEU A 1 80 ? -12.473 2.715 -10.558 1.00 90.06 80 LEU A CA 1
ATOM 613 C C . LEU A 1 80 ? -12.845 2.342 -9.120 1.00 90.06 80 LEU A C 1
ATOM 615 O O . LEU A 1 80 ? -14.011 2.103 -8.822 1.00 90.06 80 LEU A O 1
ATOM 619 N N . THR A 1 81 ? -11.873 2.367 -8.210 1.00 85.75 81 THR A N 1
ATOM 620 C CA . THR A 1 81 ? -12.111 2.131 -6.782 1.00 85.75 81 THR A CA 1
ATOM 621 C C . THR A 1 81 ? -13.050 3.190 -6.213 1.00 85.75 81 THR A C 1
ATOM 623 O O . THR A 1 81 ? -13.982 2.857 -5.498 1.00 85.75 81 THR A O 1
ATOM 626 N N . PHE A 1 82 ? -12.880 4.461 -6.566 1.00 84.88 82 PHE A N 1
ATOM 627 C CA . PHE A 1 82 ? -13.752 5.527 -6.079 1.00 84.88 82 PHE A CA 1
ATOM 628 C C . PHE A 1 82 ? -15.212 5.368 -6.539 1.00 84.88 82 PHE A C 1
ATOM 630 O O . PHE A 1 82 ? -16.128 5.692 -5.788 1.00 84.88 82 PHE A O 1
ATOM 637 N N . ILE A 1 83 ? -15.435 4.848 -7.751 1.00 84.94 83 ILE A N 1
ATOM 638 C CA . ILE A 1 83 ? -16.779 4.635 -8.311 1.00 84.94 83 ILE A CA 1
ATOM 639 C C . ILE A 1 83 ? -17.424 3.351 -7.768 1.00 84.94 83 ILE A C 1
ATOM 641 O O . ILE A 1 83 ? -18.596 3.361 -7.396 1.00 84.94 83 ILE A O 1
ATOM 645 N N . PHE A 1 84 ? -16.685 2.239 -7.733 1.00 80.88 84 PHE A N 1
ATOM 646 C CA . PHE A 1 84 ? -17.232 0.926 -7.370 1.00 80.88 84 PHE A CA 1
ATOM 647 C C . PHE A 1 84 ? -17.229 0.659 -5.864 1.00 80.88 84 PHE A C 1
ATOM 649 O O . PHE A 1 84 ? -18.070 -0.091 -5.363 1.00 80.88 84 PHE A O 1
ATOM 656 N N . PHE A 1 85 ? -16.286 1.240 -5.125 1.00 71.06 85 PHE A N 1
ATOM 657 C CA . PHE A 1 85 ? -16.110 0.956 -3.708 1.00 71.06 85 PHE A CA 1
ATOM 658 C C . PHE A 1 85 ? -16.986 1.893 -2.873 1.00 71.06 85 PHE A C 1
ATOM 660 O O . PHE A 1 85 ? -16.582 2.977 -2.452 1.00 71.06 85 PHE A O 1
ATOM 667 N N . SER A 1 86 ? -18.221 1.453 -2.622 1.00 58.38 86 SER A N 1
ATOM 668 C CA . SER A 1 86 ? -19.086 2.074 -1.621 1.00 58.38 86 SER A CA 1
ATOM 669 C C . SER A 1 86 ? -18.437 1.947 -0.240 1.00 58.38 86 SER A C 1
ATOM 671 O O . SER A 1 86 ? -17.970 0.881 0.164 1.00 58.38 86 SER A O 1
ATOM 673 N N . GLU A 1 87 ? -18.367 3.073 0.459 1.00 58.41 87 GLU A N 1
ATOM 674 C CA . GLU A 1 87 ? -17.677 3.300 1.727 1.00 58.41 87 GLU A CA 1
ATOM 675 C C . GLU A 1 87 ? -17.815 2.128 2.722 1.00 58.41 87 GLU A C 1
ATOM 677 O O . GLU A 1 87 ? -18.798 1.995 3.447 1.00 58.41 87 GLU A O 1
ATOM 682 N N . THR A 1 88 ? -16.794 1.265 2.763 1.00 60.56 88 THR A N 1
ATOM 683 C CA . THR A 1 88 ? -16.801 0.000 3.529 1.00 60.56 88 THR A CA 1
ATOM 684 C C . THR A 1 88 ? -16.396 0.193 5.001 1.00 60.56 88 THR A C 1
ATOM 686 O O . THR A 1 88 ? -16.420 -0.742 5.799 1.00 60.56 88 THR A O 1
ATOM 689 N N . TYR A 1 89 ? -16.040 1.415 5.418 1.00 56.72 89 TYR A N 1
ATOM 690 C CA . TYR A 1 89 ? -15.586 1.675 6.786 1.00 56.72 89 TYR A CA 1
ATOM 691 C C . TYR A 1 89 ? -16.772 1.697 7.763 1.00 56.72 89 TYR A C 1
ATOM 693 O O . TYR A 1 89 ? -17.468 2.708 7.909 1.00 56.72 89 TYR A O 1
ATOM 701 N N . GLY A 1 90 ? -16.982 0.582 8.472 1.00 56.94 90 GLY A N 1
ATOM 702 C CA . GLY A 1 90 ? -18.074 0.406 9.439 1.00 56.94 90 GLY A CA 1
ATOM 703 C C . GLY A 1 90 ? -18.143 1.509 10.502 1.00 56.94 90 GLY A C 1
ATOM 704 O O . GLY A 1 90 ? -19.226 1.911 10.907 1.00 56.94 90 GLY A O 1
ATOM 705 N N . GLN A 1 91 ? -17.003 2.090 10.876 1.00 54.88 91 GLN A N 1
ATOM 706 C CA . GLN A 1 91 ? -16.896 3.234 11.788 1.00 54.88 91 GLN A CA 1
ATOM 707 C C . GLN A 1 91 ? -17.449 4.548 11.192 1.00 54.88 91 GLN A C 1
ATOM 709 O O . GLN A 1 91 ? -18.058 5.332 11.921 1.00 54.88 91 GLN A O 1
ATOM 714 N N . THR A 1 92 ? -17.309 4.798 9.881 1.00 59.31 92 THR A N 1
ATOM 715 C CA . THR A 1 92 ? -17.938 5.968 9.226 1.00 59.31 92 THR A CA 1
ATOM 716 C C . THR A 1 92 ? -19.433 5.744 9.011 1.00 59.31 92 THR A C 1
ATOM 718 O O . THR A 1 92 ? -20.223 6.662 9.239 1.00 59.31 92 THR A O 1
ATOM 721 N N . VAL A 1 93 ? -19.852 4.521 8.668 1.00 61.44 93 VAL A N 1
ATOM 722 C CA . VAL A 1 93 ? -21.279 4.169 8.554 1.00 61.44 93 VAL A CA 1
ATOM 723 C C . VAL A 1 93 ? -21.978 4.269 9.915 1.00 61.44 93 VAL A C 1
ATOM 725 O O . VAL A 1 93 ? -23.054 4.868 10.004 1.00 61.44 93 VAL A O 1
ATOM 728 N N . LEU A 1 94 ? -21.352 3.780 10.994 1.00 59.53 94 LEU A N 1
ATOM 729 C CA . LEU A 1 94 ? -21.855 3.956 12.361 1.00 59.53 94 LEU A CA 1
ATOM 730 C C . LEU A 1 94 ? -21.886 5.431 12.768 1.00 59.53 94 LEU A C 1
ATOM 732 O O . LEU A 1 94 ? -22.884 5.858 13.337 1.00 59.53 94 LEU A O 1
ATOM 736 N N . ARG A 1 95 ? -20.865 6.235 12.435 1.00 60.34 95 ARG A N 1
ATOM 737 C CA . ARG A 1 95 ? -20.878 7.688 12.700 1.00 60.34 95 ARG A CA 1
ATOM 738 C C . ARG A 1 95 ? -22.019 8.401 11.970 1.00 60.34 95 ARG A C 1
ATOM 740 O O . ARG A 1 95 ? -22.677 9.251 12.568 1.00 60.34 95 ARG A O 1
ATOM 747 N N . ARG A 1 96 ? -22.302 8.047 10.710 1.00 62.06 96 ARG A N 1
ATOM 748 C CA . ARG A 1 96 ? -23.431 8.611 9.946 1.00 62.06 96 ARG A CA 1
ATOM 749 C C . ARG A 1 96 ? -24.784 8.192 10.522 1.00 62.06 96 ARG A C 1
ATOM 751 O O . ARG A 1 96 ? -25.645 9.050 10.705 1.00 62.06 96 ARG A O 1
ATOM 758 N N . ARG A 1 97 ? -24.954 6.914 10.885 1.00 62.44 97 ARG A N 1
ATOM 759 C CA . ARG A 1 97 ? -26.178 6.419 11.546 1.00 62.44 97 ARG A CA 1
ATOM 760 C C . ARG A 1 97 ? -26.371 7.021 12.940 1.00 62.44 97 ARG A C 1
ATOM 762 O O . ARG A 1 97 ? -27.475 7.447 13.257 1.00 62.44 97 ARG A O 1
ATOM 769 N N . ALA A 1 98 ? -25.310 7.148 13.736 1.00 60.12 98 ALA A N 1
ATOM 770 C CA . ALA A 1 98 ? -25.350 7.796 15.047 1.00 60.12 98 ALA A CA 1
ATOM 771 C C . ALA A 1 98 ? -25.708 9.287 14.937 1.00 60.12 98 ALA A C 1
ATOM 773 O O . ALA A 1 98 ? -26.484 9.789 15.746 1.00 60.12 98 ALA A O 1
ATOM 774 N N . LYS A 1 99 ? -25.211 9.992 13.907 1.00 62.94 99 LYS A N 1
ATOM 775 C CA . LYS A 1 99 ? -25.594 11.385 13.627 1.00 62.94 99 LYS A CA 1
ATOM 776 C C . LYS A 1 99 ? -27.072 11.505 13.234 1.00 62.94 99 LYS A C 1
ATOM 778 O O . LYS A 1 99 ? -27.744 12.390 13.748 1.00 62.94 99 LYS A O 1
ATOM 783 N N . GLY A 1 100 ? -27.590 10.5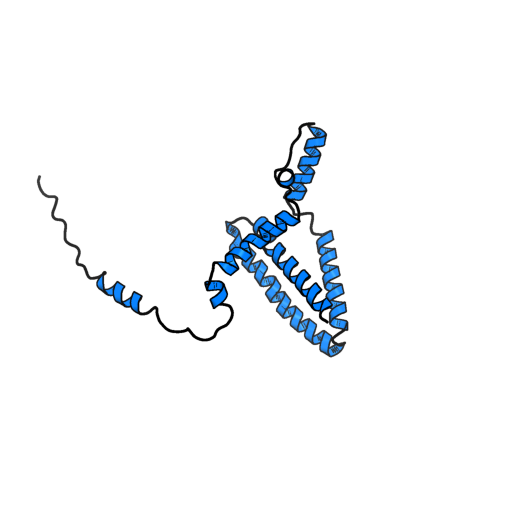92 12.408 1.00 62.75 100 GLY A N 1
ATOM 784 C CA . GLY A 1 100 ? -29.020 10.541 12.070 1.00 62.75 100 GLY A CA 1
ATOM 785 C C . GLY A 1 100 ? -29.915 10.261 13.285 1.00 62.75 100 GLY A C 1
ATOM 786 O O . GLY A 1 100 ? -30.911 10.949 13.494 1.00 62.75 100 GLY A O 1
ATOM 787 N N . LEU A 1 101 ? -29.512 9.319 14.144 1.00 62.72 101 LEU A N 1
ATOM 788 C CA . LEU A 1 101 ? -30.231 8.983 15.379 1.00 62.72 101 LEU A CA 1
ATOM 789 C C . LEU A 1 101 ? -30.204 10.121 16.416 1.00 62.72 101 LEU A C 1
ATOM 791 O O . LEU A 1 101 ? -31.192 10.311 17.126 1.00 62.72 101 LEU A O 1
ATOM 795 N N . ARG A 1 102 ? -29.128 10.923 16.478 1.00 65.06 102 ARG A N 1
ATOM 796 C CA . ARG A 1 102 ? -29.074 12.151 17.300 1.00 65.06 102 ARG A CA 1
ATOM 797 C C . ARG A 1 102 ? -30.120 13.172 16.872 1.00 65.06 102 ARG A C 1
ATOM 799 O O . ARG A 1 102 ? -30.794 13.736 17.727 1.00 65.06 102 ARG A O 1
ATOM 806 N N . THR A 1 103 ? -30.244 13.396 15.565 1.00 63.34 103 THR A N 1
ATOM 807 C CA . THR A 1 103 ? -31.186 14.373 15.006 1.00 63.34 103 THR A CA 1
ATOM 808 C C . THR A 1 103 ? -32.639 13.954 15.228 1.00 63.34 103 THR A C 1
ATOM 810 O O . THR A 1 103 ? -33.474 14.814 15.473 1.00 63.34 103 THR A O 1
ATOM 813 N N . GLN A 1 104 ? -32.940 12.652 15.195 1.00 65.44 104 GLN A N 1
ATOM 814 C CA . GLN A 1 104 ? -34.311 12.153 15.371 1.00 65.44 104 GLN A CA 1
ATOM 815 C C . GLN A 1 104 ? -34.734 11.982 16.836 1.00 65.44 104 GLN A C 1
ATOM 817 O O . GLN A 1 104 ? -35.897 12.188 17.159 1.00 65.44 104 GLN A O 1
ATOM 822 N N . THR A 1 105 ? -33.815 11.607 17.730 1.00 61.28 105 THR A N 1
ATOM 823 C CA . THR A 1 105 ? -34.184 11.165 19.092 1.00 61.28 105 THR A CA 1
ATOM 824 C C . THR A 1 105 ? -33.861 12.199 20.176 1.00 61.28 105 THR A C 1
ATOM 826 O O . THR A 1 105 ? -34.210 11.991 21.336 1.00 61.28 105 THR A O 1
ATOM 829 N N . GLY A 1 106 ? -33.129 13.276 19.858 1.00 54.84 106 GLY A N 1
ATOM 830 C CA . GLY A 1 106 ? -32.739 14.324 20.818 1.00 54.84 106 GLY A CA 1
ATOM 831 C C . GLY A 1 106 ? -31.830 13.862 21.972 1.00 54.84 106 GLY A C 1
ATOM 832 O O . GLY A 1 106 ? -31.411 14.671 22.794 1.00 54.84 106 GLY A O 1
ATOM 833 N N . ARG A 1 107 ? -31.490 12.568 22.048 1.00 57.44 107 ARG A N 1
ATOM 834 C CA . ARG A 1 107 ? -30.610 11.978 23.065 1.00 57.44 107 ARG A CA 1
ATOM 835 C C . ARG A 1 107 ? -29.166 11.905 22.568 1.00 57.44 107 ARG A C 1
ATOM 837 O O . ARG A 1 107 ? -28.896 11.602 21.405 1.00 57.44 107 ARG A O 1
ATOM 844 N N . GLY A 1 108 ? -28.227 12.167 23.479 1.00 57.56 108 GLY A N 1
ATOM 845 C CA . GLY A 1 108 ? -26.784 12.246 23.230 1.00 57.56 108 GLY A CA 1
ATOM 846 C C . GLY A 1 108 ? -26.104 10.900 22.969 1.00 57.56 108 GLY A C 1
ATOM 847 O O . GLY A 1 108 ? -25.170 10.538 23.677 1.00 57.56 108 GLY A O 1
ATOM 848 N N . TYR A 1 109 ? -26.537 10.155 21.951 1.00 51.00 109 TYR A N 1
ATOM 849 C CA . TYR A 1 109 ? -25.870 8.924 21.528 1.00 51.00 109 TYR A CA 1
ATOM 850 C C . TYR A 1 109 ? -24.471 9.255 20.995 1.00 51.00 109 TYR A C 1
ATOM 852 O O . TYR A 1 109 ? -24.329 9.846 19.924 1.00 51.00 109 TYR A O 1
ATOM 860 N N . ARG A 1 110 ? -23.416 8.927 21.746 1.00 54.69 110 ARG A N 1
ATOM 861 C CA . ARG A 1 110 ? -22.016 9.059 21.314 1.00 54.69 110 ARG A CA 1
ATOM 862 C C . ARG A 1 110 ? -21.448 7.696 20.959 1.00 54.69 110 ARG A C 1
ATOM 864 O O . ARG A 1 110 ? -21.605 6.745 21.709 1.00 54.69 110 ARG A O 1
ATOM 871 N N . THR A 1 111 ? -20.813 7.610 19.792 1.00 53.91 111 THR A N 1
ATOM 872 C CA . THR A 1 111 ? -20.088 6.398 19.392 1.00 53.91 111 THR A CA 1
ATOM 873 C C . THR A 1 111 ? -18.771 6.375 20.173 1.00 53.91 111 THR A C 1
ATOM 875 O O . THR A 1 111 ? -18.147 7.428 20.313 1.00 53.91 111 THR A O 1
ATOM 878 N N . GLU A 1 112 ? -18.304 5.216 20.646 1.00 54.59 112 GLU A N 1
ATOM 879 C CA . GLU A 1 112 ? -17.015 5.079 21.364 1.00 54.59 112 GLU A CA 1
ATOM 880 C C . GLU A 1 112 ? -15.826 5.689 20.586 1.00 54.59 112 GLU A C 1
ATOM 882 O O . GLU A 1 112 ? -14.908 6.264 21.163 1.00 54.59 112 GLU A O 1
ATOM 887 N N . SER A 1 113 ? -15.909 5.671 19.251 1.00 50.69 113 SER A N 1
ATOM 888 C CA . SER A 1 113 ? -14.979 6.303 18.299 1.00 50.69 113 SER A CA 1
ATOM 889 C C . SER A 1 113 ? -14.926 7.835 18.344 1.00 50.69 113 SER A C 1
ATOM 891 O O . SER A 1 113 ? -13.989 8.436 17.822 1.00 50.69 113 SER A O 1
ATOM 893 N N . GLU A 1 114 ? -15.925 8.487 18.931 1.00 52.56 114 GLU A N 1
ATOM 894 C CA . GLU A 1 114 ? -16.006 9.943 19.108 1.00 52.56 114 GLU A CA 1
ATOM 895 C C . GLU A 1 114 ? -15.556 10.352 20.520 1.00 52.56 114 GLU A C 1
ATOM 897 O O . GLU A 1 114 ? -14.886 11.374 20.667 1.00 52.56 114 GLU A O 1
ATOM 902 N N . LEU A 1 115 ? -15.852 9.525 21.537 1.00 55.56 115 LEU A N 1
ATOM 903 C CA . LEU A 1 115 ? -15.350 9.691 22.911 1.00 55.56 115 LEU A CA 1
ATOM 904 C C . LEU A 1 115 ? -13.835 9.477 22.990 1.00 55.56 115 LEU A C 1
ATOM 906 O O . LEU A 1 115 ? -13.130 10.234 23.651 1.00 55.56 115 LEU A O 1
ATOM 910 N N . SER A 1 116 ? -13.333 8.471 22.275 1.00 52.34 116 SER A N 1
ATOM 911 C CA . SER A 1 116 ? -11.913 8.153 22.181 1.00 52.34 116 SER A CA 1
ATOM 912 C C . SER A 1 116 ? -11.346 8.726 20.884 1.00 52.34 116 SER A C 1
ATOM 914 O O . SER A 1 116 ? -10.985 8.010 19.948 1.00 52.34 116 SER A O 1
ATOM 916 N N . SER A 1 117 ? -11.292 10.057 20.812 1.00 50.47 117 SER A N 1
ATOM 917 C CA . SER A 1 117 ? -10.588 10.796 19.760 1.00 50.47 117 SER A CA 1
ATOM 918 C C . SER A 1 117 ? -9.203 11.223 20.266 1.00 50.47 117 SER A C 1
ATOM 920 O O . SER A 1 117 ? -8.993 12.415 20.489 1.00 50.47 117 SER A O 1
ATOM 922 N N . PRO A 1 118 ? -8.234 10.311 20.500 1.00 58.59 118 PRO A N 1
ATOM 923 C CA . PRO A 1 118 ? -6.894 10.745 20.853 1.00 58.59 118 PRO A CA 1
ATOM 924 C C . PRO A 1 118 ? -6.338 11.585 19.702 1.00 58.59 118 PRO A C 1
ATOM 926 O O . PRO A 1 118 ? -6.496 11.223 18.529 1.00 58.59 118 PRO A O 1
ATOM 929 N N . SER A 1 119 ? -5.708 12.704 20.062 1.00 67.62 119 SER A N 1
ATOM 930 C CA . SER A 1 119 ? -4.978 13.599 19.160 1.00 67.62 119 SER A CA 1
ATOM 931 C C . SER A 1 119 ? -4.087 12.804 18.196 1.00 67.62 119 SER A C 1
ATOM 933 O O . SER A 1 119 ? -3.550 11.755 18.565 1.00 67.62 119 SER A O 1
ATOM 935 N N . LEU A 1 120 ? -3.889 13.300 16.968 1.00 62.31 120 LEU A N 1
ATOM 936 C CA . LEU A 1 120 ? -2.992 12.682 15.979 1.00 62.31 120 LEU A CA 1
ATOM 937 C C . LEU A 1 120 ? -1.599 12.405 16.568 1.00 62.31 120 LEU A C 1
ATOM 939 O O . LEU A 1 120 ? -1.033 11.339 16.335 1.00 62.31 120 LEU A O 1
ATOM 943 N N . ALA A 1 121 ? -1.099 13.308 17.418 1.00 67.62 121 ALA A N 1
ATOM 944 C CA . ALA A 1 121 ? 0.165 13.136 18.128 1.00 67.62 121 ALA A CA 1
ATOM 945 C C . ALA A 1 121 ? 0.132 11.965 19.125 1.00 67.62 121 ALA A C 1
ATOM 947 O O . ALA A 1 121 ? 1.114 11.245 19.279 1.00 67.62 121 ALA A O 1
ATOM 948 N N . GLN A 1 122 ? -1.005 11.726 19.777 1.00 68.12 122 GLN A N 1
ATOM 949 C CA . GLN A 1 122 ? -1.186 10.640 20.738 1.00 68.12 122 GLN A CA 1
ATOM 950 C C . GLN A 1 122 ? -1.372 9.287 20.034 1.00 68.12 122 GLN A C 1
ATOM 952 O O . GLN A 1 122 ? -0.834 8.284 20.499 1.00 68.12 122 GLN A O 1
ATOM 957 N N . ARG A 1 123 ? -2.027 9.262 18.865 1.00 70.94 123 ARG A N 1
ATOM 958 C CA . ARG A 1 123 ? -2.098 8.077 17.987 1.00 70.94 123 ARG A CA 1
ATOM 959 C C . ARG A 1 123 ? -0.725 7.693 17.446 1.00 70.94 123 ARG A C 1
ATOM 961 O O . ARG A 1 123 ? -0.361 6.524 17.505 1.00 70.94 123 ARG A O 1
ATOM 968 N N . LEU A 1 124 ? 0.053 8.679 16.997 1.00 69.69 124 LEU A N 1
ATOM 969 C CA . LEU A 1 124 ? 1.443 8.475 16.592 1.00 69.69 124 LEU A CA 1
ATOM 970 C C . LEU A 1 124 ? 2.287 7.985 17.773 1.00 69.69 124 LEU A C 1
ATOM 972 O O . LEU A 1 124 ? 2.993 6.994 17.642 1.00 69.69 124 LEU A O 1
ATOM 976 N N . LYS A 1 125 ? 2.163 8.595 18.956 1.00 70.56 125 LYS A N 1
ATOM 977 C CA . LYS A 1 125 ? 2.922 8.182 20.146 1.00 70.56 125 LYS A CA 1
ATOM 978 C C . LYS A 1 125 ? 2.620 6.743 20.570 1.00 70.56 125 LYS A C 1
ATOM 980 O O . LYS A 1 125 ? 3.547 6.022 20.916 1.00 70.56 125 LYS A O 1
ATOM 985 N N . VAL A 1 126 ? 1.359 6.312 20.534 1.00 69.12 126 VAL A N 1
ATOM 986 C CA . VAL A 1 126 ? 0.975 4.924 20.855 1.00 69.12 126 VAL A CA 1
ATOM 987 C C . VAL A 1 126 ? 1.397 3.958 19.743 1.00 69.12 126 VAL A C 1
ATOM 989 O O . VAL A 1 126 ? 1.912 2.879 20.029 1.00 69.12 126 VAL A O 1
ATOM 992 N N . GLY A 1 127 ? 1.242 4.361 18.479 1.00 68.56 127 GLY A N 1
ATOM 993 C CA . GLY A 1 127 ? 1.646 3.564 17.321 1.00 68.56 127 GLY A CA 1
ATOM 994 C C . GLY A 1 127 ? 3.159 3.365 17.215 1.00 68.56 127 GLY A C 1
ATOM 995 O O . GLY A 1 127 ? 3.593 2.307 16.777 1.00 68.56 127 GLY A O 1
ATOM 996 N N . LEU A 1 128 ? 3.962 4.341 17.655 1.00 70.25 128 LEU A N 1
ATOM 997 C CA . LEU A 1 128 ? 5.424 4.243 17.689 1.00 70.25 128 LEU A CA 1
ATOM 998 C C . LEU A 1 128 ? 5.970 3.656 18.997 1.00 70.25 128 LEU A C 1
ATOM 1000 O O . LEU A 1 128 ? 7.041 3.051 18.980 1.00 70.25 128 LEU A O 1
ATOM 1004 N N . SER A 1 129 ? 5.264 3.784 20.124 1.00 75.31 129 SER A N 1
ATOM 1005 C CA . SER A 1 129 ? 5.766 3.268 21.406 1.00 75.31 129 SER A CA 1
ATOM 1006 C C . SER A 1 129 ? 5.847 1.742 21.430 1.00 75.31 129 SER A C 1
ATOM 1008 O O . SER A 1 129 ? 6.800 1.194 21.984 1.00 75.31 129 SER A O 1
ATOM 1010 N N . HIS A 1 130 ? 4.891 1.058 20.794 1.00 71.12 130 HIS A N 1
ATOM 1011 C CA . HIS A 1 130 ? 4.875 -0.401 20.677 1.00 71.12 130 HIS A CA 1
ATOM 1012 C C . HIS A 1 130 ? 6.091 -0.962 19.911 1.00 71.12 130 HIS A C 1
ATOM 1014 O O . HIS A 1 130 ? 6.837 -1.754 20.492 1.00 71.12 130 HIS A O 1
ATOM 1020 N N . PRO A 1 131 ? 6.357 -0.548 18.655 1.00 71.44 131 PRO A N 1
ATOM 1021 C CA . PRO A 1 131 ? 7.499 -1.041 17.890 1.00 71.44 131 PRO A CA 1
ATOM 1022 C C . PRO A 1 131 ? 8.840 -0.602 18.486 1.00 71.44 131 PRO A C 1
ATOM 1024 O O . PRO A 1 131 ? 9.770 -1.402 18.510 1.00 71.44 131 PRO A O 1
ATOM 1027 N N . TYR A 1 132 ? 8.944 0.615 19.035 1.00 76.31 132 TYR A N 1
ATOM 1028 C CA . TYR A 1 132 ? 10.177 1.095 19.670 1.00 76.31 132 TYR A CA 1
ATOM 1029 C C . TYR A 1 132 ? 10.554 0.270 20.908 1.00 76.31 132 TYR A C 1
ATOM 1031 O O . TYR A 1 132 ? 11.712 -0.115 21.076 1.00 76.31 132 TYR A O 1
ATOM 1039 N N . ARG A 1 133 ? 9.569 -0.071 21.752 1.00 71.94 133 ARG A N 1
ATOM 1040 C CA . ARG A 1 133 ? 9.801 -0.931 22.919 1.00 71.94 133 ARG A CA 1
ATOM 1041 C C . ARG A 1 133 ? 10.243 -2.330 22.494 1.00 71.94 133 ARG A C 1
ATOM 1043 O O . ARG A 1 133 ? 11.192 -2.847 23.073 1.00 71.94 133 ARG A O 1
ATOM 1050 N N . LEU A 1 134 ? 9.613 -2.911 21.473 1.00 72.44 134 LEU A N 1
ATOM 1051 C CA . LEU A 1 134 ? 9.992 -4.209 20.898 1.00 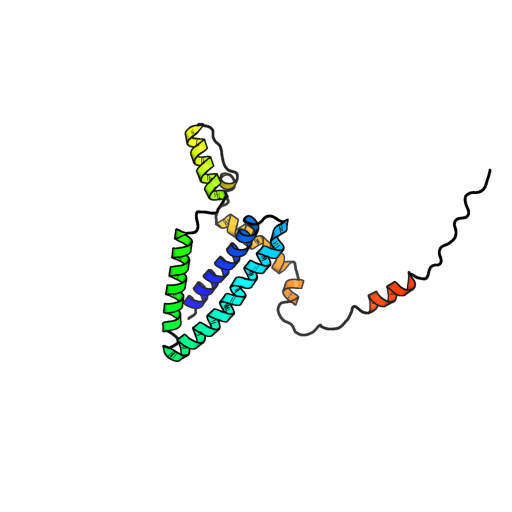72.44 134 LEU A CA 1
ATOM 1052 C C . LEU A 1 134 ? 11.417 -4.209 20.316 1.00 72.44 134 LEU A C 1
ATOM 1054 O O . LEU A 1 134 ? 12.170 -5.141 20.580 1.00 72.44 134 LEU A O 1
ATOM 1058 N N . LEU A 1 135 ? 11.811 -3.151 19.601 1.00 70.38 135 LEU A N 1
ATOM 1059 C CA . LEU A 1 135 ? 13.150 -2.989 19.013 1.00 70.38 135 LEU A CA 1
ATOM 1060 C C . LEU A 1 135 ? 14.274 -2.948 20.055 1.00 70.38 135 LEU A C 1
ATOM 1062 O O . LEU A 1 135 ? 15.362 -3.463 19.807 1.00 70.38 135 LEU A O 1
ATOM 1066 N N . ILE A 1 136 ? 14.016 -2.342 21.214 1.00 73.69 136 ILE A N 1
ATOM 1067 C CA . ILE A 1 136 ? 15.010 -2.217 22.288 1.00 73.69 136 ILE A CA 1
ATOM 1068 C C . ILE A 1 136 ? 15.034 -3.457 23.183 1.00 73.69 136 ILE A C 1
ATOM 1070 O O . ILE A 1 136 ? 16.093 -3.839 23.669 1.00 73.69 136 ILE A O 1
ATOM 1074 N N . THR A 1 137 ? 13.881 -4.088 23.421 1.00 73.38 137 THR A N 1
ATOM 1075 C CA . THR A 1 137 ? 13.783 -5.194 24.391 1.00 73.38 137 THR A CA 1
ATOM 1076 C C . THR A 1 137 ? 13.930 -6.588 23.788 1.00 73.38 137 THR A C 1
ATOM 1078 O O . THR A 1 137 ? 14.181 -7.522 24.547 1.00 73.38 137 THR A O 1
ATOM 1081 N N . GLN A 1 138 ? 13.805 -6.771 22.467 1.00 72.38 138 GLN A N 1
ATOM 1082 C CA . GLN A 1 138 ? 13.907 -8.097 21.844 1.00 72.38 138 GLN A CA 1
ATOM 1083 C C . GLN A 1 138 ? 15.200 -8.286 21.022 1.00 72.38 138 GLN A C 1
ATOM 1085 O O . GLN A 1 138 ? 15.243 -7.908 19.849 1.00 72.38 138 GLN A O 1
ATOM 1090 N N . PRO A 1 139 ? 16.235 -8.959 21.573 1.00 60.50 139 PRO A N 1
ATOM 1091 C CA . PRO A 1 139 ? 17.507 -9.211 20.879 1.00 60.50 139 PRO A CA 1
ATOM 1092 C C . PRO A 1 139 ? 17.384 -10.168 19.680 1.00 60.50 139 PRO A C 1
ATOM 1094 O O . PRO A 1 139 ? 18.265 -10.200 18.826 1.00 60.50 139 PRO A O 1
ATOM 1097 N N . ILE A 1 140 ? 16.273 -10.903 19.553 1.00 65.25 140 ILE A N 1
ATOM 1098 C CA . ILE A 1 140 ? 15.969 -11.740 18.377 1.00 65.25 140 ILE A CA 1
ATOM 1099 C C . ILE A 1 140 ? 15.880 -10.887 17.098 1.00 65.25 140 ILE A C 1
ATOM 1101 O O . ILE A 1 140 ? 16.325 -11.322 16.038 1.00 65.25 140 ILE A O 1
ATOM 1105 N N . LEU A 1 141 ? 15.362 -9.655 17.195 1.00 61.38 141 LEU A N 1
ATOM 1106 C CA . LEU A 1 141 ? 15.263 -8.730 16.058 1.00 61.38 141 LEU A CA 1
ATOM 1107 C C . LEU A 1 141 ? 16.624 -8.124 15.682 1.00 61.38 141 LEU A C 1
ATOM 1109 O O . LEU A 1 141 ? 16.852 -7.811 14.517 1.00 61.38 141 LEU A O 1
ATOM 1113 N N . GLN A 1 142 ? 17.541 -8.003 16.646 1.00 60.47 142 GLN A N 1
ATOM 1114 C CA . GLN A 1 142 ? 18.922 -7.581 16.396 1.00 60.47 142 GLN A CA 1
ATOM 1115 C C . GLN A 1 142 ? 19.750 -8.705 15.763 1.00 60.47 142 GLN A C 1
ATOM 1117 O O . GLN A 1 142 ? 20.551 -8.426 14.884 1.00 60.47 142 GLN A O 1
ATOM 1122 N N . LEU A 1 143 ? 19.509 -9.968 16.136 1.00 59.75 143 LEU A N 1
ATOM 1123 C CA . LEU A 1 143 ? 20.178 -11.143 15.558 1.00 59.75 143 LEU A CA 1
ATOM 1124 C C . LEU A 1 143 ? 19.803 -11.416 14.092 1.00 59.75 143 LEU A C 1
ATOM 1126 O O . LEU A 1 143 ? 20.608 -11.971 13.349 1.00 59.75 143 LEU A O 1
ATOM 1130 N N . LEU A 1 144 ? 18.592 -11.040 13.666 1.00 63.62 144 LEU A N 1
ATOM 1131 C CA . LEU A 1 144 ? 18.141 -11.191 12.276 1.00 63.62 144 LEU A CA 1
ATOM 1132 C C . LEU A 1 144 ? 18.702 -10.091 11.345 1.00 63.62 144 LEU A C 1
ATOM 1134 O O . LEU A 1 144 ? 18.679 -10.243 10.125 1.00 63.62 144 LEU A O 1
ATOM 1138 N N . SER A 1 145 ? 19.224 -9.001 11.917 1.00 62.97 145 SER A N 1
ATOM 1139 C CA . SER A 1 145 ? 19.882 -7.889 11.225 1.00 62.97 145 SER A CA 1
ATOM 1140 C C . SER A 1 145 ? 21.401 -8.105 11.266 1.00 62.97 145 SER A C 1
ATOM 1142 O O . SER A 1 145 ? 21.989 -8.297 12.320 1.00 62.97 145 SER A O 1
ATOM 1144 N N . PRO A 1 146 ? 22.064 -8.123 10.116 1.00 59.62 146 PRO A N 1
ATOM 1145 C CA . PRO A 1 146 ? 22.954 -9.187 9.669 1.00 59.62 146 PRO A CA 1
ATOM 1146 C C . PRO A 1 146 ? 24.229 -9.381 10.513 1.00 59.62 146 PRO A C 1
ATOM 1148 O O . PRO A 1 146 ? 25.041 -8.472 10.660 1.00 59.62 146 PRO A O 1
ATOM 1151 N N . ALA A 1 147 ? 24.502 -10.625 10.912 1.00 48.88 147 ALA A N 1
ATOM 1152 C CA . ALA A 1 147 ? 25.871 -11.119 11.059 1.00 48.88 147 ALA A CA 1
ATOM 1153 C C . ALA A 1 147 ? 25.921 -12.611 10.673 1.00 48.88 147 ALA A C 1
ATOM 1155 O O . ALA A 1 147 ? 25.328 -13.450 11.356 1.00 48.88 147 ALA A O 1
ATOM 1156 N N . PRO A 1 148 ? 26.599 -12.983 9.572 1.00 55.62 148 PRO A N 1
ATOM 1157 C CA . PRO A 1 148 ? 26.749 -14.374 9.186 1.00 55.62 148 PRO A CA 1
ATOM 1158 C C . PRO A 1 148 ? 27.757 -15.004 10.145 1.00 55.62 148 PRO A C 1
ATOM 1160 O O . PRO A 1 148 ? 28.938 -14.693 10.048 1.00 55.62 148 PRO A O 1
ATOM 1163 N N . ARG A 1 149 ? 27.300 -15.826 11.097 1.00 47.94 149 ARG A N 1
ATOM 1164 C CA . ARG A 1 149 ? 28.069 -16.873 11.815 1.00 47.94 149 ARG A CA 1
ATOM 1165 C C . ARG A 1 149 ? 27.306 -17.295 13.068 1.00 47.94 149 ARG A C 1
ATOM 1167 O O . ARG A 1 149 ? 27.633 -16.853 14.157 1.00 47.94 149 ARG A O 1
ATOM 1174 N N . MET A 1 150 ? 26.310 -18.166 12.927 1.00 53.53 150 MET A N 1
ATOM 1175 C CA . MET A 1 150 ? 26.011 -19.199 13.936 1.00 53.53 150 MET A CA 1
ATOM 1176 C C . MET A 1 150 ? 24.871 -20.096 13.450 1.00 53.53 150 MET A C 1
ATOM 1178 O O . MET A 1 150 ? 23.824 -20.236 14.071 1.00 53.53 150 MET A O 1
ATOM 1182 N N . GLN A 1 151 ? 25.091 -20.738 12.305 1.00 55.16 151 GLN A N 1
ATOM 1183 C CA . GLN A 1 151 ? 24.408 -21.988 11.997 1.00 55.16 151 GLN A CA 1
ATOM 1184 C C . GLN A 1 151 ? 25.302 -23.135 12.501 1.00 55.16 151 GLN A C 1
ATOM 1186 O O . GLN A 1 151 ? 26.501 -23.131 12.241 1.00 55.16 151 GLN A O 1
ATOM 1191 N N . LEU A 1 152 ? 24.683 -24.114 13.168 1.00 52.69 152 LEU A N 1
ATOM 1192 C CA . LEU A 1 152 ? 25.214 -25.390 13.684 1.00 52.69 152 LEU A CA 1
ATOM 1193 C C . LEU A 1 152 ? 25.824 -25.412 15.096 1.00 52.69 152 LEU A C 1
ATOM 1195 O O . LEU A 1 152 ? 27.035 -25.456 15.281 1.00 52.69 152 LEU A O 1
ATOM 1199 N N . ARG A 1 153 ? 24.927 -25.541 16.081 1.00 51.66 153 ARG A N 1
ATOM 1200 C CA . ARG A 1 153 ? 24.936 -26.486 17.228 1.00 51.66 153 ARG A CA 1
ATOM 1201 C C . ARG A 1 153 ? 23.734 -26.048 18.083 1.00 51.66 153 ARG A C 1
ATOM 1203 O O . ARG A 1 153 ? 23.804 -25.014 18.716 1.00 51.66 153 ARG A O 1
ATOM 1210 N N . HIS A 1 154 ? 22.553 -26.667 18.097 1.00 55.56 154 HIS A N 1
ATOM 1211 C CA . HIS A 1 154 ? 22.301 -28.038 18.528 1.00 55.56 154 HIS A CA 1
ATOM 1212 C C . HIS A 1 154 ? 20.776 -28.327 18.485 1.00 55.56 154 HIS A C 1
ATOM 1214 O O . HIS A 1 154 ? 20.028 -27.617 19.155 1.00 55.56 154 HIS A O 1
ATOM 1220 N N . PRO A 1 155 ? 20.298 -29.395 17.809 1.00 51.12 155 PRO A N 1
ATOM 1221 C CA . PRO A 1 155 ? 19.077 -30.072 18.271 1.00 51.12 155 PRO A CA 1
ATOM 1222 C C . PRO A 1 155 ? 19.236 -31.591 18.472 1.00 51.12 155 PRO A C 1
ATOM 1224 O O . PRO A 1 155 ? 18.281 -32.255 18.859 1.00 51.12 155 PRO A O 1
ATOM 1227 N N . LEU A 1 156 ? 20.437 -32.160 18.301 1.00 57.81 156 LEU A N 1
ATOM 1228 C CA . LEU A 1 156 ? 20.630 -33.619 18.392 1.00 57.81 156 LEU A CA 1
ATOM 1229 C C . LEU A 1 156 ? 20.592 -34.200 19.821 1.00 57.81 156 LEU A C 1
ATOM 1231 O O . LEU A 1 156 ? 20.375 -35.396 19.980 1.00 57.81 156 LEU A O 1
ATOM 1235 N N . HIS A 1 157 ? 20.712 -33.385 20.877 1.00 55.62 157 HIS A N 1
ATOM 1236 C CA . HIS A 1 157 ? 20.669 -33.900 22.255 1.00 55.62 157 HIS A CA 1
ATOM 1237 C C . HIS A 1 157 ? 19.251 -34.205 22.764 1.00 55.62 157 HIS A C 1
ATOM 1239 O O . HIS A 1 157 ? 19.102 -35.024 23.666 1.00 55.62 157 HIS A O 1
ATOM 1245 N N . ARG A 1 158 ? 18.190 -33.621 22.179 1.00 56.59 158 ARG A N 1
ATOM 1246 C CA . ARG A 1 158 ? 16.808 -33.929 22.604 1.00 56.59 158 ARG A CA 1
ATOM 1247 C C . ARG A 1 158 ? 16.285 -35.263 22.067 1.00 56.59 158 ARG A C 1
ATOM 1249 O O . ARG A 1 158 ? 15.414 -35.849 22.698 1.00 56.59 158 ARG A O 1
ATOM 1256 N N . ALA A 1 159 ? 16.829 -35.767 20.960 1.00 56.03 159 ALA A N 1
ATOM 1257 C CA . ALA A 1 159 ? 16.384 -37.034 20.374 1.00 56.03 159 ALA A CA 1
ATOM 1258 C C . ALA A 1 159 ? 16.905 -38.272 21.132 1.00 56.03 159 ALA A C 1
ATOM 1260 O O . ALA A 1 159 ? 16.255 -39.313 21.121 1.00 56.03 159 ALA A O 1
ATOM 1261 N N . LEU A 1 160 ? 18.040 -38.162 21.832 1.00 58.22 160 LEU A N 1
ATOM 1262 C CA . LEU A 1 160 ? 18.631 -39.277 22.585 1.00 58.22 160 LEU A CA 1
ATOM 1263 C C . LEU A 1 160 ? 17.980 -39.499 23.959 1.00 58.22 160 LEU A C 1
ATOM 1265 O O . LEU A 1 160 ? 17.870 -40.638 24.401 1.00 58.22 160 LEU A O 1
ATOM 1269 N N . ASN A 1 161 ? 17.467 -38.446 24.604 1.00 53.88 161 ASN A N 1
ATOM 1270 C CA . ASN A 1 161 ? 16.860 -38.570 25.937 1.00 53.88 161 ASN A CA 1
ATOM 1271 C C . ASN A 1 161 ? 15.450 -39.186 25.928 1.00 53.88 161 ASN A C 1
ATOM 1273 O O . ASN A 1 161 ? 14.998 -39.701 26.946 1.00 53.88 161 ASN A O 1
ATOM 1277 N N . LEU A 1 162 ? 14.756 -39.175 24.785 1.00 55.81 162 LEU A N 1
ATOM 1278 C CA . LEU A 1 162 ? 13.408 -39.746 24.670 1.00 55.81 162 LEU A CA 1
ATOM 1279 C C . LEU A 1 162 ? 13.398 -41.267 24.463 1.00 55.81 162 LEU A C 1
ATOM 1281 O O . LEU A 1 162 ? 12.363 -41.890 24.681 1.00 55.81 162 LEU A O 1
ATOM 1285 N N . ARG A 1 163 ? 14.533 -41.892 24.113 1.00 55.28 163 ARG A N 1
ATOM 1286 C CA . ARG A 1 163 ? 14.619 -43.361 24.002 1.00 55.28 163 ARG A CA 1
ATOM 1287 C C . ARG A 1 163 ? 14.715 -44.075 25.351 1.00 55.28 163 ARG A C 1
ATOM 1289 O O . ARG A 1 163 ? 14.295 -45.216 25.438 1.00 55.28 163 ARG A O 1
ATOM 1296 N N . HIS A 1 164 ? 15.181 -43.415 26.412 1.00 56.25 164 HIS A N 1
ATOM 1297 C CA . HIS A 1 164 ? 15.321 -44.056 27.728 1.00 56.25 164 HIS A CA 1
ATOM 1298 C C . HIS A 1 164 ? 14.059 -44.024 28.604 1.00 56.25 164 HIS A C 1
ATOM 1300 O O . HIS A 1 164 ? 14.051 -44.617 29.679 1.00 56.25 164 HIS A O 1
ATOM 1306 N N . HIS A 1 165 ? 12.988 -43.343 28.187 1.00 55.25 165 HIS A N 1
ATOM 1307 C CA . HIS A 1 165 ? 11.743 -43.276 28.967 1.00 55.25 165 HIS A CA 1
ATOM 1308 C C . HIS A 1 165 ? 10.644 -44.238 28.508 1.00 55.25 165 HIS A C 1
ATOM 1310 O O . HIS A 1 165 ? 9.650 -44.377 29.216 1.00 55.25 165 HIS A O 1
ATOM 1316 N N . VAL A 1 166 ? 10.821 -44.930 27.379 1.00 58.88 166 VAL A N 1
ATOM 1317 C CA . VAL A 1 166 ? 9.801 -45.843 26.835 1.00 58.88 166 VAL A CA 1
ATOM 1318 C C . VAL A 1 166 ? 9.963 -47.284 27.347 1.00 58.88 166 VAL A C 1
ATOM 1320 O O . VAL A 1 166 ? 8.976 -48.004 27.435 1.00 58.88 166 VAL A O 1
ATOM 1323 N N . ASP A 1 167 ? 11.147 -47.682 27.822 1.00 56.16 167 ASP A N 1
ATOM 1324 C CA . ASP A 1 167 ? 11.430 -49.069 28.237 1.00 56.16 167 ASP A CA 1
ATOM 1325 C C . ASP A 1 167 ? 11.113 -49.385 29.716 1.00 56.16 167 ASP A C 1
ATOM 1327 O O . ASP A 1 167 ? 11.738 -50.257 30.322 1.00 56.16 167 ASP A O 1
ATOM 1331 N N . ARG A 1 168 ? 10.144 -48.704 30.348 1.00 56.09 168 ARG A N 1
ATOM 1332 C CA . ARG A 1 168 ? 9.665 -49.133 31.678 1.00 56.09 168 ARG A CA 1
ATOM 1333 C C . ARG A 1 168 ? 8.547 -50.176 31.531 1.00 56.09 168 ARG A C 1
ATOM 1335 O O . ARG A 1 168 ? 7.461 -49.811 31.085 1.00 56.09 168 ARG A O 1
ATOM 1342 N N . PRO A 1 169 ? 8.749 -51.440 31.951 1.00 49.75 169 PRO A N 1
ATOM 1343 C CA . PRO A 1 169 ? 7.680 -52.431 31.951 1.00 49.75 169 PRO A CA 1
ATOM 1344 C C . PRO A 1 169 ? 6.591 -52.058 32.969 1.00 49.75 169 PRO A C 1
ATOM 1346 O O . PRO A 1 169 ? 6.867 -51.734 34.128 1.00 49.75 169 PRO A O 1
ATOM 1349 N N . LEU A 1 170 ? 5.341 -52.101 32.508 1.00 59.94 170 LEU A N 1
ATOM 1350 C CA . LEU A 1 170 ? 4.121 -51.911 33.292 1.00 59.94 170 LEU A CA 1
ATOM 1351 C C . LEU A 1 170 ? 4.038 -52.968 34.408 1.00 59.94 170 LEU A C 1
ATOM 1353 O O . LEU A 1 170 ? 4.054 -54.167 34.139 1.00 59.94 170 LEU A O 1
ATOM 1357 N N . ARG A 1 171 ? 3.932 -52.530 35.670 1.00 51.78 171 ARG A N 1
ATOM 1358 C CA . ARG A 1 171 ? 3.636 -53.413 36.810 1.00 51.78 171 ARG A CA 1
ATOM 1359 C C . ARG A 1 171 ? 2.155 -53.826 36.770 1.00 51.78 171 ARG A C 1
ATOM 1361 O O . ARG A 1 171 ? 1.311 -52.932 36.706 1.00 51.78 171 ARG A O 1
ATOM 1368 N N . PRO A 1 172 ? 1.809 -55.121 36.868 1.00 50.28 172 PRO A N 1
ATOM 1369 C CA . PRO A 1 172 ? 0.422 -55.539 37.009 1.00 50.28 172 PRO A CA 1
ATOM 1370 C C . PRO A 1 172 ? -0.075 -55.249 38.434 1.00 50.28 172 PRO A C 1
ATOM 1372 O O . PRO A 1 172 ? 0.520 -55.666 39.426 1.00 50.28 172 PRO A O 1
ATOM 1375 N N . ASN A 1 173 ? -1.167 -54.491 38.515 1.00 53.91 173 ASN A N 1
ATOM 1376 C CA . ASN A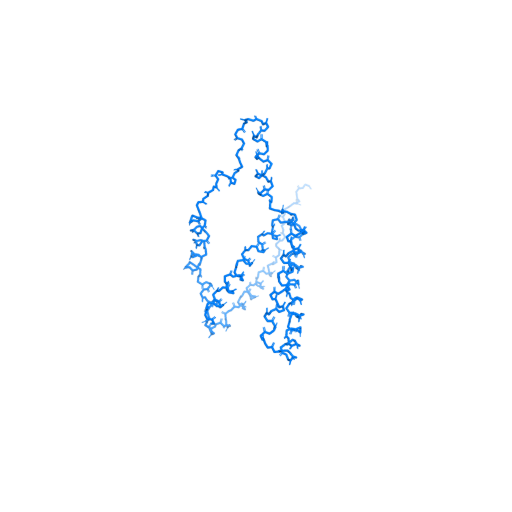 1 173 ? -1.893 -54.167 39.737 1.00 53.91 173 ASN A CA 1
ATOM 1377 C C . ASN A 1 173 ? -2.710 -55.392 40.186 1.00 53.91 173 ASN A C 1
ATOM 1379 O O . ASN A 1 173 ? -3.746 -55.694 39.600 1.00 53.91 173 ASN A O 1
ATOM 1383 N N . ALA A 1 174 ? -2.237 -56.105 41.208 1.00 57.44 174 ALA A N 1
ATOM 1384 C CA . ALA A 1 174 ? -2.997 -57.143 41.894 1.00 57.44 174 ALA A CA 1
ATOM 1385 C C . ALA A 1 174 ? -3.815 -56.508 43.030 1.00 57.44 174 ALA A C 1
ATOM 1387 O O . ALA A 1 174 ? -3.352 -56.394 44.163 1.00 57.44 174 ALA A O 1
ATOM 1388 N N . SER A 1 175 ? -5.036 -56.074 42.721 1.00 58.19 175 SER A N 1
ATOM 1389 C CA . SER A 1 175 ? -6.052 -55.734 43.719 1.00 58.19 175 SER A CA 1
ATOM 1390 C C . SER A 1 175 ? -7.441 -56.035 43.157 1.00 58.19 175 SER A C 1
ATOM 1392 O O . SER A 1 175 ? -7.969 -55.292 42.337 1.00 58.19 175 SER A O 1
ATOM 1394 N N . GLY A 1 176 ? -8.026 -57.159 43.580 1.00 54.34 176 GLY A N 1
ATOM 1395 C CA . GLY A 1 176 ? -9.419 -57.483 43.262 1.00 54.34 176 GLY A CA 1
ATOM 1396 C C . GLY A 1 176 ? -9.727 -58.971 43.132 1.00 54.34 176 GLY A C 1
ATOM 1397 O O . GLY A 1 176 ? -10.063 -59.410 42.045 1.00 54.34 176 GLY A O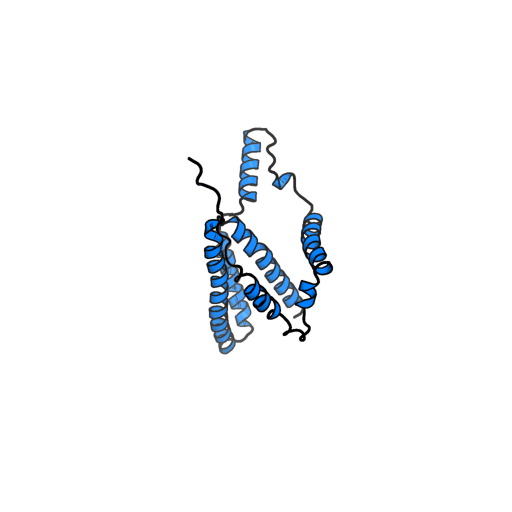 1
ATOM 1398 N N . LEU A 1 177 ? -9.630 -59.738 44.222 1.00 47.28 177 LEU A N 1
ATOM 1399 C CA . LEU A 1 177 ? -10.369 -61.000 44.396 1.00 47.28 177 LEU A CA 1
ATOM 1400 C C . LEU A 1 177 ? -10.425 -61.352 45.893 1.00 47.28 177 LEU A C 1
ATOM 1402 O O . LEU A 1 177 ? -9.587 -62.065 46.439 1.00 47.28 177 LEU A O 1
ATOM 1406 N N . ARG A 1 178 ? -11.412 -60.759 46.569 1.00 46.44 178 ARG A N 1
ATOM 1407 C CA . ARG A 1 178 ? -12.018 -61.249 47.812 1.00 46.44 178 ARG A CA 1
ATOM 1408 C C . ARG A 1 178 ? -13.530 -61.133 47.630 1.00 46.44 178 ARG A C 1
ATOM 1410 O O . ARG A 1 178 ? -14.059 -60.038 47.791 1.00 46.44 178 ARG A O 1
ATOM 1417 N N . ALA A 1 179 ? -14.160 -62.236 47.245 1.00 46.72 179 ALA A N 1
ATOM 1418 C CA . ALA A 1 179 ? -15.541 -62.634 47.522 1.00 46.72 179 ALA A CA 1
ATOM 1419 C C . ALA A 1 179 ? -15.740 -64.023 46.911 1.00 46.72 179 ALA A C 1
ATOM 1421 O O . ALA A 1 179 ? -15.390 -64.173 45.719 1.00 46.72 179 ALA A O 1
#

Organism: Macrophomina phaseolina (strain MS6) (NCBI:txid1126212)

InterPro domains:
  IPR011701 Major facilitator superfamily [PF07690] (1-117)
  IPR020846 Major facilitator superfamily domain [PS50850] (1-179)
  IPR036259 MFS transporter superfamily [SSF103473] (1-134)

Foldseek 3Di:
DVVVVVVVVVVVVVCVVPVVVVLVVVDDPVCSVVSVVVVVVVVVVVVVVLVVVQVVCCVPPHDVVSVVVVVVVVVVVVVVCVVPPDPPPVVVVVVVVQVVCCVVPVDDDDDVCRVPPPDPVVVVCVVVVVVVCCVVPPCVVVPVVDDPDDDDDDDPVVVVVVVVPPPDDDDDDPDDDDD